Protein AF-A0A438C6Y9-F1 (afdb_monomer_lite)

Structure (mmCIF, N/CA/C/O backbone):
data_AF-A0A438C6Y9-F1
#
_entry.id   AF-A0A438C6Y9-F1
#
loop_
_atom_site.group_PDB
_atom_site.id
_atom_site.type_symbol
_atom_site.label_atom_id
_atom_site.label_alt_id
_atom_site.label_comp_id
_atom_site.label_asym_id
_atom_site.label_entity_id
_atom_site.label_seq_id
_atom_site.pdbx_PDB_ins_code
_atom_site.Cartn_x
_atom_site.Cartn_y
_atom_site.Cartn_z
_atom_site.occupancy
_atom_site.B_iso_or_equiv
_atom_site.auth_seq_id
_atom_site.auth_comp_id
_atom_site.auth_asym_id
_atom_site.auth_atom_id
_atom_site.pdbx_PDB_model_num
ATOM 1 N N . MET A 1 1 ? -2.158 22.082 -28.284 1.00 52.88 1 MET A N 1
ATOM 2 C CA . MET A 1 1 ? -2.218 22.587 -26.890 1.00 52.88 1 MET A CA 1
ATOM 3 C C . MET A 1 1 ? -3.570 22.337 -26.200 1.00 52.88 1 MET A C 1
ATOM 5 O O . MET A 1 1 ? -3.553 21.990 -25.031 1.00 52.88 1 MET A O 1
ATOM 9 N N . ALA A 1 2 ? -4.729 22.416 -26.877 1.00 57.59 2 ALA A N 1
ATOM 10 C CA . ALA A 1 2 ? -6.048 22.186 -26.247 1.00 57.59 2 ALA A CA 1
ATOM 11 C C . ALA A 1 2 ? -6.394 20.706 -25.941 1.00 57.59 2 ALA A C 1
ATOM 13 O O . ALA A 1 2 ? -7.039 20.412 -24.940 1.00 57.59 2 ALA A O 1
ATOM 14 N N . MET A 1 3 ? -5.924 19.755 -26.757 1.00 55.75 3 MET A N 1
ATOM 15 C CA . MET A 1 3 ? -6.238 18.323 -26.593 1.00 55.75 3 MET A CA 1
ATOM 16 C C . MET A 1 3 ? -5.598 17.701 -25.332 1.00 55.75 3 MET A C 1
ATOM 18 O O . MET A 1 3 ? -6.237 16.924 -24.629 1.00 55.75 3 MET A O 1
ATOM 22 N N . VAL A 1 4 ? -4.376 18.122 -24.979 1.00 57.25 4 VAL A N 1
ATOM 23 C CA . VAL A 1 4 ? -3.687 17.731 -23.727 1.00 57.25 4 VAL A CA 1
ATOM 24 C C . VAL A 1 4 ? -4.387 18.301 -22.483 1.00 57.25 4 VAL A C 1
ATOM 26 O O . VAL A 1 4 ? -4.314 17.728 -21.399 1.00 57.25 4 VAL A O 1
ATOM 29 N N . TRP A 1 5 ? -5.112 19.413 -22.647 1.00 57.69 5 TRP A N 1
ATOM 30 C CA . TRP A 1 5 ? -5.839 20.100 -21.579 1.00 57.69 5 TRP A CA 1
ATOM 31 C C . TRP A 1 5 ? -7.221 19.481 -21.321 1.00 57.69 5 TRP A C 1
ATOM 33 O O . TRP A 1 5 ? -7.619 19.310 -20.168 1.00 57.69 5 TRP A O 1
ATOM 43 N N . ALA A 1 6 ? -7.914 19.050 -22.380 1.00 59.06 6 ALA A N 1
ATOM 44 C CA . ALA A 1 6 ? -9.151 18.277 -22.267 1.00 59.06 6 ALA A CA 1
ATOM 45 C C . ALA A 1 6 ? -8.899 16.881 -21.664 1.00 59.06 6 ALA A C 1
ATOM 47 O O . ALA A 1 6 ? -9.623 16.456 -20.764 1.00 59.06 6 ALA A O 1
ATOM 48 N N . GLY A 1 7 ? -7.817 16.202 -22.070 1.00 59.34 7 GLY A N 1
ATOM 49 C CA . GLY A 1 7 ? -7.438 14.901 -21.503 1.00 59.34 7 GLY A CA 1
ATOM 50 C C . GLY A 1 7 ? -7.090 14.956 -20.007 1.00 59.34 7 GLY A C 1
ATOM 51 O O . GLY A 1 7 ? -7.442 14.046 -19.254 1.00 59.34 7 GLY A O 1
ATOM 52 N N . SER A 1 8 ? -6.465 16.047 -19.548 1.00 62.59 8 SER A N 1
ATOM 53 C CA . SER A 1 8 ? -6.111 16.254 -18.133 1.00 62.59 8 SER A CA 1
ATOM 54 C C . SER A 1 8 ? -7.338 16.451 -17.229 1.00 62.59 8 SER A C 1
ATOM 56 O O . SER A 1 8 ? -7.372 15.948 -16.106 1.00 62.59 8 SER A O 1
ATOM 58 N N . GLN A 1 9 ? -8.387 17.130 -17.705 1.00 59.44 9 GLN A N 1
ATOM 59 C CA . GLN A 1 9 ? -9.616 17.311 -16.919 1.00 59.44 9 GLN A CA 1
ATOM 60 C C . GLN A 1 9 ? -10.420 16.013 -16.773 1.00 59.44 9 GLN A C 1
ATOM 62 O O . GLN A 1 9 ? -10.898 15.707 -15.680 1.00 59.44 9 GLN A O 1
ATOM 67 N N . VAL A 1 10 ? -10.515 15.212 -17.838 1.00 62.41 10 VAL A N 1
ATOM 68 C CA . VAL A 1 10 ? -11.268 13.945 -17.818 1.00 62.41 10 VAL A CA 1
ATOM 69 C C . VAL A 1 10 ? -10.567 12.898 -16.949 1.00 62.41 10 VAL A C 1
ATOM 71 O O . VAL A 1 10 ? -11.202 12.227 -16.133 1.00 62.41 10 VAL A O 1
ATOM 74 N N . THR A 1 11 ? -9.240 12.801 -17.040 1.00 67.94 11 THR A N 1
ATOM 75 C CA . THR A 1 11 ? -8.468 11.862 -16.210 1.00 67.94 11 THR A CA 1
ATOM 76 C C . THR A 1 11 ? -8.438 12.258 -14.735 1.00 67.94 11 THR A C 1
ATOM 78 O O . THR A 1 11 ? -8.373 11.371 -13.887 1.00 67.94 11 THR A O 1
ATOM 81 N N . LYS A 1 12 ? -8.562 13.548 -14.388 1.00 67.75 12 LYS A N 1
ATOM 82 C CA . LYS A 1 12 ? -8.690 13.994 -12.988 1.00 67.75 12 LYS A CA 1
ATOM 83 C C . LYS A 1 12 ? -9.945 13.455 -12.313 1.00 67.75 12 LYS A C 1
ATOM 85 O O . LYS A 1 12 ? -9.842 12.970 -11.191 1.00 67.75 12 LYS A O 1
ATOM 90 N N . LEU A 1 13 ? -11.097 13.508 -12.982 1.00 74.75 13 LEU A N 1
ATOM 91 C CA . LEU A 1 13 ? -12.351 12.986 -12.430 1.00 74.75 13 LEU A CA 1
ATOM 92 C C . LEU A 1 13 ? -12.307 11.468 -12.280 1.00 74.75 13 LEU A C 1
ATOM 94 O O . LEU A 1 13 ? -12.688 10.952 -11.236 1.00 74.75 13 LEU A O 1
ATOM 98 N N . VAL A 1 14 ? -11.777 10.759 -13.277 1.00 78.94 14 VAL A N 1
ATOM 99 C CA . VAL A 1 14 ? -11.612 9.300 -13.205 1.00 78.94 14 VAL A CA 1
ATOM 100 C C . VAL A 1 14 ? -10.628 8.907 -12.104 1.00 78.94 14 VAL A C 1
ATOM 102 O O . VAL A 1 14 ? -10.879 7.965 -11.361 1.00 78.94 14 VAL A O 1
ATOM 105 N N . ARG A 1 15 ? -9.526 9.643 -11.941 1.00 79.94 15 ARG A N 1
ATOM 106 C CA . ARG A 1 15 ? -8.518 9.363 -10.913 1.00 79.94 15 ARG A CA 1
ATOM 107 C C . ARG A 1 15 ? -9.012 9.716 -9.509 1.00 79.94 15 ARG A C 1
ATOM 109 O O . ARG A 1 15 ? -8.760 8.957 -8.578 1.00 79.94 15 ARG A O 1
ATOM 116 N N . ALA A 1 16 ? -9.744 10.820 -9.360 1.00 80.44 16 ALA A N 1
ATOM 117 C CA . ALA A 1 16 ? -10.405 11.183 -8.110 1.00 80.44 16 ALA A CA 1
ATOM 118 C C . ALA A 1 16 ? -11.517 10.185 -7.764 1.00 80.44 16 ALA A C 1
ATOM 120 O O . ALA A 1 16 ? -11.557 9.702 -6.641 1.00 80.44 16 ALA A O 1
ATOM 121 N N . GLY A 1 17 ? -12.357 9.808 -8.731 1.00 83.62 17 GLY A N 1
ATOM 122 C CA . GLY A 1 17 ? -13.402 8.798 -8.567 1.00 83.62 17 GLY A CA 1
ATOM 123 C C . GLY A 1 17 ? -12.837 7.416 -8.239 1.00 83.62 17 GLY A C 1
ATOM 124 O O . GLY A 1 17 ? -13.350 6.742 -7.352 1.00 83.62 17 GLY A O 1
ATOM 125 N N . GLY A 1 18 ? -11.729 7.028 -8.874 1.00 82.19 18 GLY A N 1
ATOM 126 C CA . GLY A 1 18 ? -10.991 5.810 -8.547 1.00 82.19 18 GLY A CA 1
ATOM 127 C C . GLY A 1 18 ? -10.451 5.830 -7.117 1.00 82.19 18 GLY A C 1
ATOM 128 O O . GLY A 1 18 ? -10.645 4.866 -6.383 1.00 82.19 18 GLY A O 1
ATOM 129 N N . ALA A 1 19 ? -9.849 6.941 -6.682 1.00 80.94 19 ALA A N 1
ATOM 130 C CA . ALA A 1 19 ? -9.405 7.104 -5.297 1.00 80.94 19 ALA A CA 1
ATOM 131 C C . ALA A 1 19 ? -10.579 7.043 -4.302 1.00 80.94 19 ALA A C 1
ATOM 133 O O 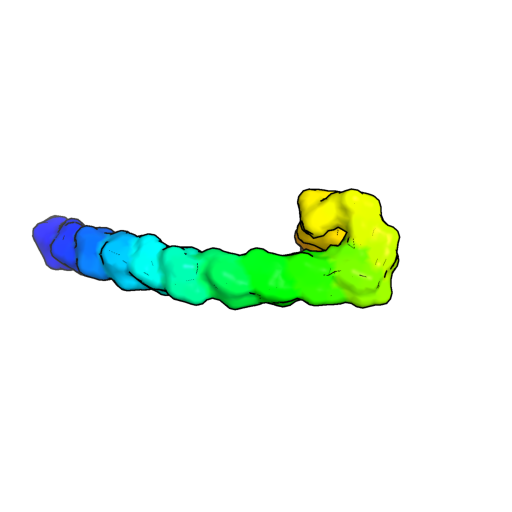. ALA A 1 19 ?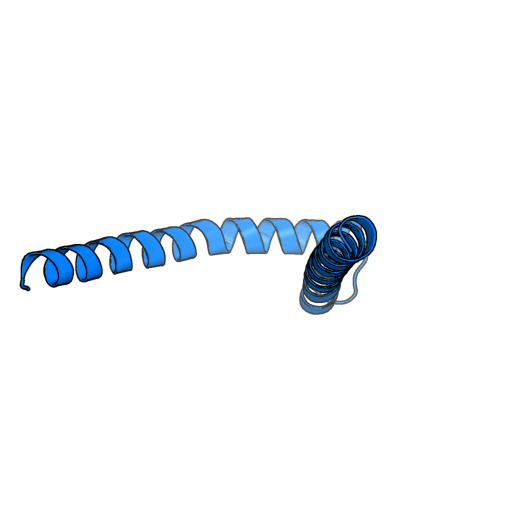 -10.462 6.406 -3.259 1.00 80.94 19 ALA A O 1
ATOM 134 N N . LEU A 1 20 ? -11.723 7.642 -4.645 1.00 78.75 20 LEU A N 1
ATOM 135 C CA . LEU A 1 20 ? -12.930 7.656 -3.814 1.00 78.75 20 LEU A CA 1
ATOM 136 C C . LEU A 1 20 ? -13.574 6.266 -3.699 1.00 78.75 20 LEU A C 1
ATOM 138 O O . LEU A 1 20 ? -14.020 5.885 -2.622 1.00 78.75 20 LEU A O 1
ATOM 142 N N . ALA A 1 21 ? -13.576 5.484 -4.781 1.00 83.94 21 ALA A N 1
ATOM 143 C CA . ALA A 1 21 ? -14.053 4.102 -4.779 1.00 83.94 21 ALA A CA 1
ATOM 144 C C . ALA A 1 21 ? -13.107 3.155 -4.020 1.00 83.94 21 ALA A C 1
ATOM 146 O O . ALA A 1 21 ? -13.558 2.203 -3.383 1.00 83.94 21 ALA A O 1
ATOM 147 N N . LEU A 1 22 ? -11.799 3.422 -4.068 1.00 77.75 22 LEU A N 1
ATOM 148 C CA . LEU A 1 22 ? -10.784 2.620 -3.387 1.00 77.75 22 LEU A CA 1
ATOM 149 C C . LEU A 1 22 ? -10.649 2.959 -1.898 1.00 77.75 22 LEU A C 1
ATOM 151 O O . LEU A 1 22 ? -10.289 2.071 -1.130 1.00 77.75 22 LEU A O 1
ATOM 155 N N . ALA A 1 23 ? -10.987 4.179 -1.472 1.00 79.19 23 ALA A N 1
ATOM 156 C CA . ALA A 1 23 ? -10.953 4.594 -0.067 1.00 79.19 23 ALA A CA 1
ATOM 157 C C . ALA A 1 23 ? -11.650 3.597 0.889 1.00 79.19 23 ALA A C 1
ATOM 159 O O . ALA A 1 23 ? -10.964 3.035 1.742 1.00 79.19 23 ALA A O 1
ATOM 160 N N . PRO A 1 24 ? -12.941 3.231 0.713 1.00 79.25 24 PRO A N 1
ATOM 161 C CA . PRO A 1 24 ? -13.617 2.311 1.634 1.00 79.25 24 PRO A CA 1
ATOM 162 C C . PRO A 1 24 ? -13.053 0.883 1.606 1.00 79.25 24 PRO A C 1
ATOM 164 O O . PRO A 1 24 ? -13.181 0.146 2.585 1.00 79.25 24 PRO A O 1
ATOM 167 N N . ILE A 1 25 ? -12.449 0.466 0.489 1.00 84.25 25 ILE A N 1
ATOM 168 C CA . ILE A 1 25 ? -11.828 -0.857 0.346 1.00 84.25 25 ILE A CA 1
ATOM 169 C C . ILE A 1 25 ? -10.517 -0.894 1.132 1.00 84.25 25 ILE A C 1
ATOM 171 O O . ILE A 1 25 ? -10.278 -1.839 1.888 1.00 84.25 25 ILE A O 1
ATOM 175 N N . VAL A 1 26 ? -9.701 0.152 0.991 1.00 80.69 26 VAL A N 1
ATOM 176 C CA . VAL A 1 26 ? -8.437 0.301 1.713 1.00 80.69 26 VAL A CA 1
ATOM 177 C C . VAL A 1 26 ? -8.696 0.455 3.211 1.00 80.69 26 VAL A C 1
ATOM 179 O O . VAL A 1 26 ? -8.080 -0.270 3.988 1.00 80.69 26 VAL A O 1
ATOM 182 N N . ASP A 1 27 ? -9.663 1.280 3.625 1.00 82.00 27 ASP A N 1
ATOM 183 C CA . ASP A 1 27 ? -10.040 1.443 5.038 1.00 82.00 27 ASP A CA 1
ATOM 184 C C . ASP A 1 27 ? -10.521 0.126 5.673 1.00 82.00 27 ASP A C 1
ATOM 186 O O . ASP A 1 27 ? -10.130 -0.222 6.793 1.00 82.00 27 ASP A O 1
ATOM 190 N N . ARG A 1 28 ? -11.320 -0.675 4.951 1.00 80.81 28 ARG A N 1
ATOM 191 C CA . ARG A 1 28 ? -11.743 -2.008 5.423 1.00 80.81 28 ARG A CA 1
ATOM 192 C C . ARG A 1 28 ? -10.580 -2.989 5.526 1.00 80.81 28 ARG A C 1
ATOM 194 O O . ARG A 1 28 ? -10.493 -3.711 6.520 1.00 80.81 28 ARG A O 1
ATOM 201 N N . GLY A 1 29 ? -9.692 -3.013 4.533 1.00 81.56 29 GLY A N 1
ATOM 202 C CA . GLY A 1 29 ? -8.496 -3.855 4.553 1.00 81.56 29 GLY A CA 1
ATOM 203 C C . GLY A 1 29 ? -7.567 -3.499 5.713 1.00 81.56 29 GLY A C 1
ATOM 204 O O . GLY A 1 29 ? -7.085 -4.385 6.419 1.00 81.56 29 GLY A O 1
ATOM 205 N N . LEU A 1 30 ? -7.385 -2.203 5.965 1.00 73.81 30 LEU A N 1
ATOM 206 C CA . LEU A 1 30 ? -6.534 -1.697 7.034 1.00 73.81 30 LEU A CA 1
ATOM 207 C C . LEU A 1 30 ? -7.120 -1.986 8.419 1.00 73.81 30 LEU A C 1
ATOM 209 O O . LEU A 1 30 ? -6.397 -2.422 9.317 1.00 73.81 30 LEU A O 1
ATOM 213 N N . SER A 1 31 ? -8.434 -1.822 8.583 1.00 76.00 31 SER A N 1
ATOM 214 C CA . SER A 1 31 ? -9.143 -2.193 9.809 1.00 76.00 31 SER A CA 1
ATOM 215 C C . SER A 1 31 ? -9.019 -3.691 10.098 1.00 76.00 31 SER A C 1
ATOM 217 O O . SER A 1 31 ? -8.638 -4.085 11.201 1.00 76.00 31 SER A O 1
ATOM 219 N N . TRP A 1 32 ? -9.225 -4.535 9.082 1.00 75.69 32 TRP A N 1
ATOM 220 C CA . TRP A 1 32 ? -9.080 -5.985 9.208 1.00 75.69 32 TRP A CA 1
ATOM 221 C C . TRP A 1 32 ? -7.646 -6.403 9.556 1.00 75.69 32 TRP A C 1
ATOM 223 O O . TRP A 1 32 ? -7.439 -7.236 10.439 1.00 75.69 32 TRP A O 1
ATOM 233 N N . PHE A 1 33 ? -6.647 -5.792 8.914 1.00 76.19 33 PHE A N 1
ATOM 234 C CA . PHE A 1 33 ? -5.235 -6.052 9.192 1.00 76.19 33 PHE A CA 1
ATOM 235 C C . PHE A 1 33 ? -4.850 -5.629 10.617 1.00 76.19 33 PHE A C 1
ATOM 237 O O . PHE A 1 33 ? -4.164 -6.369 11.322 1.00 76.19 33 PHE A O 1
ATOM 244 N N . THR A 1 34 ? -5.360 -4.483 11.071 1.00 73.44 34 THR A N 1
ATOM 245 C CA . THR A 1 34 ? -5.122 -3.950 12.421 1.00 73.44 34 THR A CA 1
ATOM 246 C C . THR A 1 34 ? -5.721 -4.861 13.494 1.00 73.44 34 THR A C 1
ATOM 248 O O . THR A 1 34 ? -5.038 -5.186 14.465 1.00 73.44 34 THR A O 1
ATOM 251 N N . VAL A 1 35 ? -6.952 -5.346 13.291 1.00 75.81 35 VAL A N 1
ATOM 252 C CA . VAL A 1 35 ? -7.609 -6.306 14.197 1.00 75.81 35 VAL A CA 1
ATOM 253 C C . VAL A 1 35 ? -6.875 -7.650 14.202 1.00 75.81 35 VAL A C 1
ATOM 255 O O . VAL A 1 35 ? -6.656 -8.227 15.268 1.00 75.81 35 VAL A O 1
ATOM 258 N N . LYS A 1 36 ? -6.443 -8.140 13.034 1.00 75.44 36 LYS A N 1
ATOM 259 C CA . LYS A 1 36 ? -5.774 -9.442 12.911 1.00 75.44 36 LYS A CA 1
ATOM 260 C C . LYS A 1 36 ? -4.381 -9.470 13.542 1.00 75.44 36 LYS A C 1
ATOM 262 O O . LYS A 1 36 ? -4.024 -10.470 14.158 1.00 75.44 36 LYS A O 1
ATOM 267 N N . PHE A 1 37 ? -3.622 -8.383 13.426 1.00 71.19 37 PHE A N 1
ATOM 268 C CA . PHE A 1 37 ? -2.289 -8.260 14.024 1.00 71.19 37 PHE A CA 1
ATOM 269 C C . PHE A 1 37 ? -2.288 -7.627 15.426 1.00 71.19 37 PHE A C 1
ATOM 271 O O . PHE A 1 37 ? -1.213 -7.427 15.985 1.00 71.19 37 PHE A O 1
ATOM 278 N N . LYS A 1 38 ? -3.462 -7.338 16.018 1.00 68.31 38 LYS A N 1
ATOM 279 C CA . LYS A 1 38 ? -3.593 -6.672 17.332 1.00 68.31 38 LYS A CA 1
ATOM 280 C C . LYS A 1 38 ? -2.798 -5.360 17.423 1.00 68.31 38 LYS A C 1
ATOM 282 O O . LYS A 1 38 ? -2.227 -5.039 18.463 1.00 68.31 38 LYS A O 1
ATOM 287 N N . PHE A 1 39 ? -2.756 -4.589 16.339 1.00 65.31 39 PHE A N 1
ATOM 288 C CA . PHE A 1 39 ? -2.136 -3.269 16.389 1.00 65.31 39 PHE A CA 1
ATOM 289 C C . PHE A 1 39 ? -3.034 -2.293 17.151 1.00 65.31 39 PHE A C 1
ATOM 291 O O . PHE A 1 39 ? -4.240 -2.234 16.937 1.00 65.31 39 PHE A O 1
ATOM 298 N N . GLU A 1 40 ? -2.421 -1.497 18.022 1.00 65.19 40 GLU A N 1
ATOM 299 C CA . GLU A 1 40 ? -3.103 -0.504 18.860 1.00 65.19 40 GLU A CA 1
ATOM 300 C C . GLU A 1 40 ? -3.767 0.615 18.033 1.00 65.19 40 GLU A C 1
ATOM 302 O O . GLU A 1 40 ? -4.739 1.223 18.469 1.00 65.19 40 GLU A O 1
ATOM 307 N N . SER A 1 41 ? -3.268 0.885 16.818 1.00 73.88 41 SER A N 1
ATOM 308 C CA . SER A 1 41 ? -3.879 1.851 15.903 1.00 73.88 41 SER A CA 1
ATOM 309 C C . SER A 1 41 ? -3.676 1.491 14.430 1.00 73.88 41 SER A C 1
ATOM 311 O O . SER A 1 41 ? -2.626 0.982 14.028 1.00 73.88 41 SER A O 1
ATOM 313 N N . GLN A 1 42 ? -4.675 1.825 13.605 1.00 66.81 42 GLN A N 1
ATOM 314 C CA . GLN A 1 42 ? -4.632 1.630 12.150 1.00 66.81 42 GLN A CA 1
ATOM 315 C C . GLN A 1 42 ? -3.472 2.395 11.491 1.00 66.81 42 GLN A C 1
ATOM 317 O O . GLN A 1 42 ? -2.856 1.903 10.547 1.00 66.81 42 GLN A O 1
ATOM 322 N N . GLY A 1 43 ? -3.111 3.564 12.034 1.00 72.81 43 GLY A N 1
ATOM 323 C CA . GLY A 1 43 ? -1.985 4.364 11.545 1.00 72.81 43 GLY A CA 1
ATOM 324 C C . GLY A 1 43 ? -0.621 3.700 11.760 1.00 72.81 43 GLY A C 1
ATOM 325 O O . GLY A 1 43 ? 0.221 3.736 10.863 1.00 72.81 43 GLY A O 1
ATOM 326 N N . LYS A 1 44 ? -0.403 3.034 12.906 1.00 74.06 44 LYS A N 1
ATOM 327 C CA . LYS A 1 44 ? 0.838 2.278 13.169 1.00 74.06 44 LYS A CA 1
ATOM 328 C C . LYS A 1 44 ? 0.958 1.074 12.227 1.00 74.06 44 LYS A C 1
ATOM 330 O O . LYS A 1 44 ? 2.035 0.830 11.689 1.00 74.06 44 LYS A O 1
ATOM 335 N N . ALA A 1 45 ? -0.149 0.370 11.983 1.00 76.00 45 ALA A N 1
ATOM 336 C CA . ALA A 1 45 ? -0.192 -0.754 11.049 1.00 76.00 45 ALA A CA 1
ATOM 337 C C . ALA A 1 45 ? 0.117 -0.318 9.604 1.00 76.00 45 ALA A C 1
ATOM 339 O O . ALA A 1 45 ? 0.931 -0.949 8.930 1.00 76.00 45 ALA A O 1
ATOM 340 N N . PHE A 1 46 ? -0.463 0.796 9.147 1.00 77.56 46 PHE A N 1
ATOM 341 C CA . PHE A 1 46 ? -0.167 1.359 7.827 1.00 77.56 46 PHE A CA 1
ATOM 342 C C . PHE A 1 46 ? 1.301 1.770 7.686 1.00 77.56 46 PHE A C 1
ATOM 344 O O . PHE A 1 46 ? 1.958 1.388 6.720 1.00 77.56 46 PHE A O 1
ATOM 351 N N . MET A 1 47 ? 1.839 2.490 8.675 1.00 81.62 47 MET A N 1
ATOM 352 C CA . MET A 1 47 ? 3.246 2.904 8.686 1.00 81.62 47 MET A CA 1
ATOM 353 C C . MET A 1 47 ? 4.205 1.712 8.645 1.00 81.62 47 MET A C 1
ATOM 355 O O . MET A 1 47 ? 5.216 1.775 7.949 1.00 81.62 47 MET A O 1
ATOM 359 N N . ALA A 1 48 ? 3.883 0.612 9.330 1.00 83.88 48 ALA A N 1
ATOM 360 C CA . ALA A 1 48 ? 4.684 -0.608 9.279 1.00 83.88 48 ALA A CA 1
ATOM 361 C C . ALA A 1 48 ? 4.691 -1.239 7.874 1.00 83.88 48 ALA A C 1
ATOM 363 O O . ALA A 1 48 ? 5.754 -1.606 7.374 1.00 83.88 48 ALA A O 1
ATOM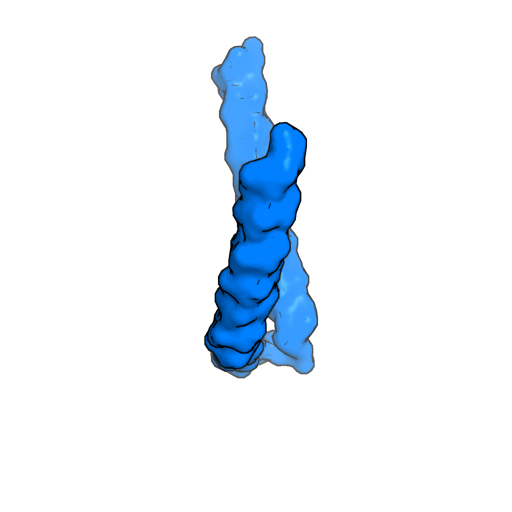 364 N N . ILE A 1 49 ? 3.532 -1.316 7.209 1.00 84.69 49 ILE A N 1
ATOM 365 C CA . ILE A 1 49 ? 3.418 -1.849 5.840 1.00 84.69 49 ILE A CA 1
ATOM 366 C C . ILE A 1 49 ? 4.191 -0.971 4.848 1.00 84.69 49 ILE A C 1
ATOM 368 O O . ILE A 1 49 ? 4.967 -1.482 4.039 1.00 84.69 49 ILE A O 1
ATOM 372 N N . VAL A 1 50 ? 4.008 0.351 4.919 1.00 89.44 50 VAL A N 1
ATOM 373 C CA . VAL A 1 50 ? 4.702 1.304 4.042 1.00 89.44 50 VAL A CA 1
ATOM 374 C C . VAL A 1 50 ? 6.208 1.255 4.279 1.00 89.44 50 VAL A C 1
ATOM 376 O O . VAL A 1 50 ? 6.967 1.179 3.315 1.00 89.44 50 VAL A O 1
ATOM 379 N N . GLY A 1 51 ? 6.644 1.234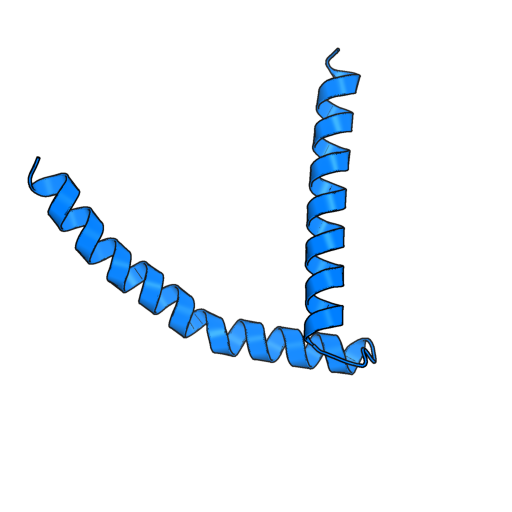 5.542 1.00 91.12 51 GLY A N 1
ATOM 380 C CA . GLY A 1 51 ? 8.054 1.125 5.910 1.00 91.12 51 GLY A CA 1
ATOM 381 C C . GLY A 1 51 ? 8.693 -0.164 5.399 1.00 91.12 51 GLY A C 1
ATOM 382 O O . GLY A 1 51 ? 9.787 -0.122 4.840 1.00 91.12 51 GLY A O 1
ATOM 383 N N . PHE A 1 52 ? 7.991 -1.295 5.504 1.00 91.31 52 PHE A N 1
ATOM 384 C CA . PHE A 1 52 ? 8.452 -2.565 4.946 1.00 91.31 52 PHE A CA 1
ATOM 385 C C . PHE A 1 52 ? 8.581 -2.504 3.419 1.00 91.31 52 PHE A C 1
ATOM 387 O O . PHE A 1 52 ? 9.607 -2.902 2.873 1.00 91.31 52 PHE A O 1
ATOM 394 N N . CYS A 1 53 ? 7.581 -1.954 2.725 1.00 92.44 53 CYS A N 1
ATOM 395 C CA . CYS A 1 53 ? 7.609 -1.818 1.269 1.00 92.44 53 CYS A CA 1
ATOM 396 C C . CYS A 1 53 ? 8.758 -0.914 0.795 1.00 92.44 53 CYS A C 1
ATOM 398 O O . CYS A 1 53 ? 9.466 -1.257 -0.152 1.00 92.44 53 CYS A O 1
ATOM 400 N N . PHE A 1 54 ? 8.967 0.225 1.462 1.00 92.50 54 PHE A N 1
ATOM 401 C CA . PHE A 1 54 ? 10.070 1.138 1.158 1.00 92.50 54 PHE A CA 1
ATOM 402 C C . PHE A 1 54 ? 11.429 0.499 1.441 1.00 92.50 54 PHE A C 1
ATOM 404 O O . PHE A 1 54 ? 12.334 0.596 0.615 1.00 92.50 54 PHE A O 1
ATOM 411 N N . GLY A 1 55 ? 11.566 -0.188 2.578 1.00 94.44 55 GLY A N 1
ATOM 412 C CA . GLY A 1 55 ? 12.781 -0.919 2.922 1.00 94.44 55 GLY A CA 1
ATOM 413 C C . GLY A 1 55 ? 13.117 -1.984 1.882 1.00 94.44 55 GLY A C 1
ATOM 414 O O . GLY A 1 55 ? 14.252 -2.055 1.422 1.00 94.44 55 GLY A O 1
ATOM 415 N N . LEU A 1 56 ? 12.121 -2.755 1.439 1.00 93.56 56 LEU A N 1
ATOM 416 C CA . LEU A 1 56 ? 12.304 -3.786 0.420 1.00 93.56 56 LEU A CA 1
ATOM 417 C C . LEU A 1 56 ? 12.709 -3.187 -0.936 1.00 93.56 56 LEU A C 1
ATOM 419 O O . LEU A 1 56 ? 13.621 -3.697 -1.582 1.00 93.56 56 LEU A O 1
ATOM 423 N N . ALA A 1 57 ? 12.089 -2.075 -1.340 1.00 93.00 57 ALA A N 1
ATOM 424 C CA . ALA A 1 57 ? 12.454 -1.359 -2.561 1.00 93.00 57 ALA A CA 1
ATOM 425 C C . ALA A 1 57 ? 13.894 -0.823 -2.510 1.00 93.00 57 ALA A C 1
ATOM 427 O O . ALA A 1 57 ? 14.636 -0.974 -3.480 1.00 93.00 57 ALA A O 1
ATOM 428 N N . LEU A 1 58 ? 14.311 -0.250 -1.375 1.00 94.44 58 LEU A N 1
ATOM 429 C CA . LEU A 1 58 ? 15.685 0.213 -1.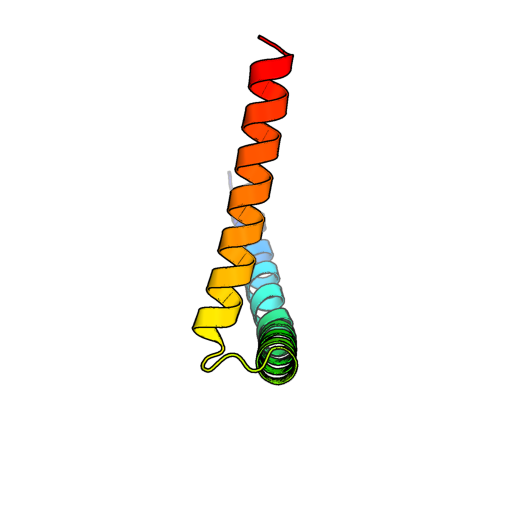177 1.00 94.44 58 LEU A CA 1
ATOM 430 C C . LEU A 1 58 ? 16.680 -0.947 -1.220 1.00 94.44 58 LEU A C 1
ATOM 432 O O . LEU A 1 58 ? 17.694 -0.841 -1.903 1.00 94.44 58 LEU A O 1
ATOM 436 N N . ILE A 1 59 ? 16.387 -2.060 -0.545 1.00 95.44 59 ILE A N 1
ATOM 437 C CA . ILE A 1 59 ? 17.241 -3.253 -0.563 1.00 95.44 59 ILE A CA 1
ATOM 438 C C . ILE A 1 59 ? 17.415 -3.758 -1.997 1.00 95.44 59 ILE A C 1
ATOM 440 O O . ILE A 1 59 ? 18.545 -3.954 -2.433 1.00 95.44 59 ILE A O 1
ATOM 444 N N . LEU A 1 60 ? 16.323 -3.917 -2.749 1.00 92.50 60 LEU A N 1
ATOM 445 C CA . LEU A 1 60 ? 16.385 -4.347 -4.148 1.00 92.50 60 LEU A CA 1
ATOM 446 C C . LEU A 1 60 ? 17.190 -3.370 -5.010 1.00 92.50 60 LEU A C 1
ATOM 448 O O . LEU A 1 60 ? 18.020 -3.803 -5.805 1.00 92.50 60 LEU A O 1
ATOM 452 N N . PHE A 1 61 ? 16.988 -2.064 -4.827 1.00 92.69 61 PHE A N 1
ATOM 453 C CA . PHE A 1 61 ? 17.742 -1.037 -5.540 1.00 92.69 61 PHE A CA 1
ATOM 454 C C . PHE A 1 61 ? 19.244 -1.128 -5.252 1.00 92.69 61 PHE A C 1
ATOM 456 O O . PHE A 1 61 ? 20.043 -1.160 -6.186 1.00 92.69 61 PHE A O 1
ATOM 463 N N . PHE A 1 62 ? 19.640 -1.227 -3.981 1.00 92.94 62 PHE A N 1
ATOM 464 C CA . PHE A 1 62 ? 21.047 -1.360 -3.605 1.00 92.94 62 PHE A CA 1
ATOM 465 C C . PHE A 1 62 ? 21.652 -2.675 -4.085 1.00 92.94 62 PHE A C 1
ATOM 467 O O . PHE A 1 62 ? 22.765 -2.657 -4.594 1.00 92.94 62 PHE A O 1
ATOM 474 N N . ILE A 1 63 ? 20.929 -3.793 -3.989 1.00 94.56 63 ILE A N 1
ATOM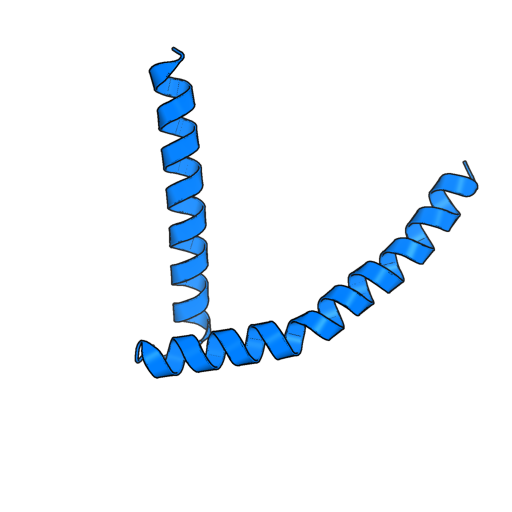 475 C CA . ILE A 1 63 ? 21.384 -5.091 -4.501 1.00 94.56 63 ILE A CA 1
ATOM 476 C C . ILE A 1 63 ? 21.667 -4.997 -5.999 1.00 94.56 63 ILE A C 1
ATOM 478 O O . ILE A 1 63 ? 22.760 -5.348 -6.427 1.00 94.56 63 ILE A O 1
ATOM 482 N N . VAL A 1 64 ? 20.721 -4.487 -6.790 1.00 93.94 64 VAL A N 1
ATOM 483 C CA . VAL A 1 64 ? 20.901 -4.352 -8.243 1.00 93.94 64 VAL A CA 1
ATOM 484 C C . VAL A 1 64 ? 22.044 -3.391 -8.567 1.00 93.94 64 VAL A C 1
ATOM 486 O O . VAL A 1 64 ? 22.856 -3.688 -9.434 1.00 93.94 64 VAL A O 1
ATOM 489 N N . THR A 1 65 ? 22.144 -2.268 -7.854 1.00 92.06 65 THR A N 1
ATOM 490 C CA . THR A 1 65 ? 23.174 -1.251 -8.115 1.00 92.06 65 THR A CA 1
ATOM 491 C C . THR A 1 65 ? 24.575 -1.735 -7.731 1.00 92.06 65 THR A C 1
ATOM 493 O O . THR A 1 65 ? 25.518 -1.477 -8.467 1.00 92.06 65 THR A O 1
ATOM 496 N N . LEU A 1 66 ? 24.723 -2.453 -6.612 1.00 89.00 66 LEU A N 1
ATOM 497 C CA . LEU A 1 66 ? 26.009 -2.978 -6.133 1.00 89.00 66 LEU A CA 1
ATOM 498 C C . LEU A 1 66 ? 26.438 -4.270 -6.837 1.00 89.00 66 LEU A C 1
ATOM 500 O O . LEU A 1 66 ? 27.628 -4.527 -6.917 1.00 89.00 66 LEU A O 1
ATOM 504 N N . LEU A 1 67 ? 25.500 -5.092 -7.325 1.00 85.44 67 LEU A N 1
ATOM 505 C CA . LEU A 1 67 ? 25.815 -6.270 -8.148 1.00 85.44 67 LEU A CA 1
ATOM 506 C C . LEU A 1 67 ? 26.187 -5.904 -9.589 1.00 85.44 67 LEU A C 1
ATOM 508 O O . LEU A 1 67 ? 26.777 -6.721 -10.290 1.00 85.44 67 LEU A O 1
ATOM 512 N N . TRP A 1 68 ? 25.766 -4.726 -10.052 1.00 75.31 68 TRP A N 1
ATOM 513 C CA . TRP A 1 68 ? 26.057 -4.226 -11.394 1.00 75.31 68 TRP A CA 1
ATOM 514 C C . TRP A 1 68 ? 27.267 -3.275 -11.437 1.00 75.31 68 TRP A C 1
ATOM 516 O O . TRP A 1 68 ? 27.746 -2.961 -12.525 1.00 75.31 68 TRP A O 1
ATOM 526 N N . ALA A 1 69 ? 27.754 -2.829 -10.275 1.00 59.03 69 ALA A N 1
ATOM 527 C CA . ALA A 1 69 ? 29.011 -2.097 -10.115 1.00 59.03 69 ALA A CA 1
ATOM 528 C C . ALA A 1 69 ? 30.194 -3.064 -9.963 1.00 59.03 69 ALA A C 1
ATOM 530 O O . ALA A 1 69 ? 31.283 -2.723 -10.477 1.00 59.03 69 ALA A O 1
#

Organism: Vitis vinifera (NCBI:txid29760)

Foldseek 3Di:
DVVVVVVVVVVVVVVVVVCVVCVVVVVVVLVVQCVVVVPPDSVVSVCVVVVVVVVVVVVVVCCVVVVVD

Radius of gyration: 18.71 Å; chains: 1; bounding box: 43×32×46 Å

pLDDT: mean 77.85, std 11.59, range [52.88, 95.44]

Sequence (69 aa):
MAMVWAGSQVTKLVRAGGALALAPIVDRGLSWFTVKFKFESQGKAFMAIVGFCFGLALILFFIVTLLWA

Secondary structure (DSSP, 8-state):
-HHHHHHHHHHHHHHHHHHHHHHHHHHHHHHHHHHHTT-S-HHHHHHHHHHHHHHHHHHHHHHHHHHH-